Protein AF-A0A536EQY5-F1 (afdb_monomer)

Foldseek 3Di:
DDALVNLVVLLVVLVVVLVVLVVVLVVLVVVLVVDDDVSSVCCVVPVNVVSVVSNVVSVVSNVVSVVVNVVNVVD

Radius of gyration: 16.75 Å; Cα contacts (8 Å, |Δi|>4): 50; chains: 1; bounding box: 31×14×50 Å

Mean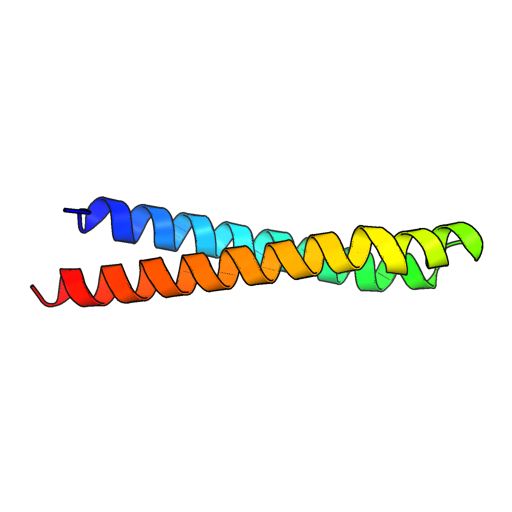 predicted aligned error: 3.21 Å

Solvent-accessible surface area (backbone atoms only — not comparable to full-atom values): 3982 Å² total; per-residue (Å²): 132,88,50,60,66,56,21,49,52,50,24,52,52,27,50,55,50,32,54,52,43,48,51,52,45,58,51,47,69,66,48,43,82,74,43,60,70,69,62,22,53,49,40,61,69,54,51,50,55,52,48,54,53,50,32,52,55,30,46,55,50,23,51,52,23,48,50,50,29,57,56,52,75,75,108

Nearest PDB structures (foldseek):
  4ilo-assembly1_A  TM=9.078E-01  e=3.324E+00  Chlamydia trachomatis L2/434/Bu
  4afl-assembly2_F  TM=8.098E-01  e=2.781E+00  Homo sapiens
  7tzb-assembly1_A  TM=4.344E-01  e=4.214E+00  Homo sapiens
  3na7-assembly1_A  TM=4.771E-01  e=7.630E+00  Helicobacter pylori NCTC 11638
  6ixe-assembly1_A  TM=4.298E-01  e=5.036E+00  Homo sapiens

Secondary structure (DSSP, 8-state):
---HHHHHHHHHHHHHHHHHHHHHHHHHHHHGGGS-HHHHHHIIIIIHHHHHHHHHHHHHHHHHHHHHHHHHTT-

pLDDT: mean 95.61, std 5.44, range [64.38, 98.62]

Sequence (75 aa):
MQSLEDARHWAAVYRHLVVLEQHLFDVLAKMIPNMPGEAQREAEQTNLPVIASQVERFRHRLDYWSNRQRELEKL

Structure (mmCIF, N/CA/C/O backbone):
data_AF-A0A536EQY5-F1
#
_entry.id   AF-A0A536EQY5-F1
#
loop_
_atom_site.group_PDB
_atom_site.id
_atom_site.type_symbol
_atom_site.label_atom_id
_atom_site.label_alt_id
_atom_site.label_comp_id
_atom_site.label_asym_id
_atom_site.label_entity_id
_atom_site.label_seq_id
_atom_site.pdbx_PDB_ins_code
_atom_site.Cartn_x
_atom_site.Cartn_y
_atom_site.Cartn_z
_atom_site.occupancy
_atom_site.B_iso_or_equiv
_atom_site.auth_seq_id
_atom_site.auth_comp_id
_atom_site.auth_asym_id
_atom_site.auth_atom_id
_atom_site.pdbx_PDB_model_num
ATOM 1 N N . MET A 1 1 ? -8.879 10.663 22.534 1.00 64.38 1 MET A N 1
ATOM 2 C CA . MET A 1 1 ? -9.133 9.220 22.326 1.00 64.38 1 MET A CA 1
ATOM 3 C C . MET A 1 1 ? -9.851 9.093 20.990 1.00 64.38 1 MET A C 1
ATOM 5 O O . MET A 1 1 ? -10.807 9.828 20.805 1.00 64.38 1 MET A O 1
ATOM 9 N N . GLN A 1 2 ? -9.356 8.297 20.039 1.00 81.44 2 GLN A N 1
ATOM 10 C CA . GLN A 1 2 ? -10.035 8.115 18.740 1.00 81.44 2 GLN A CA 1
ATOM 11 C C . GLN A 1 2 ? -11.341 7.331 18.940 1.00 81.44 2 GLN A C 1
ATOM 13 O O . GLN A 1 2 ? -11.329 6.366 19.714 1.00 81.44 2 GLN A O 1
ATOM 18 N N . SER A 1 3 ? -12.428 7.743 18.278 1.00 94.44 3 SER A N 1
ATOM 19 C CA . SER A 1 3 ? -13.750 7.116 18.414 1.00 94.44 3 SER A CA 1
ATOM 20 C C . SER A 1 3 ? -13.900 5.866 17.533 1.00 94.44 3 SER A C 1
ATOM 22 O O . SER A 1 3 ? -13.130 5.647 16.595 1.00 94.44 3 SER A O 1
ATOM 24 N N . LEU A 1 4 ? -14.905 5.030 17.825 1.00 95.44 4 LEU A N 1
ATOM 25 C CA . LEU A 1 4 ? -15.244 3.882 16.974 1.00 95.44 4 LEU A CA 1
ATOM 26 C C . LEU A 1 4 ? -15.708 4.329 15.577 1.00 95.44 4 LEU A C 1
ATOM 28 O O . LEU A 1 4 ? -15.429 3.655 14.586 1.00 95.44 4 LEU A O 1
ATOM 32 N N . GLU A 1 5 ? -16.387 5.474 15.493 1.00 96.94 5 GLU A N 1
ATOM 33 C CA . GLU A 1 5 ? -16.809 6.074 14.227 1.00 96.94 5 GLU A CA 1
ATOM 34 C C . GLU A 1 5 ? -15.601 6.474 13.373 1.00 96.94 5 GLU A C 1
ATOM 36 O O . GLU A 1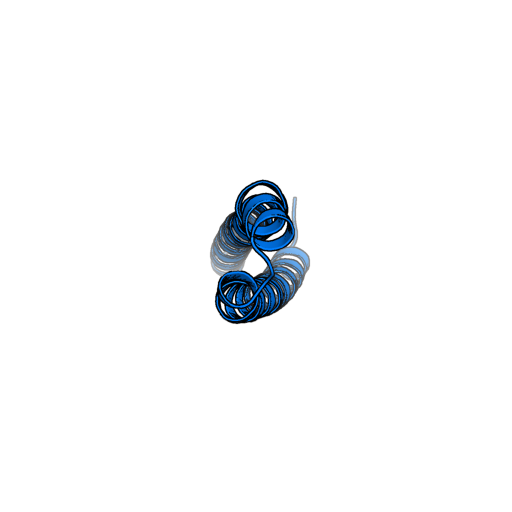 5 ? -15.528 6.074 12.210 1.00 96.94 5 GLU A O 1
ATOM 41 N N . ASP A 1 6 ? -14.606 7.143 13.968 1.00 96.94 6 ASP A N 1
ATOM 42 C CA . ASP A 1 6 ? -13.354 7.487 13.282 1.00 96.94 6 ASP A CA 1
ATOM 43 C C . ASP A 1 6 ? -12.656 6.232 12.753 1.00 96.94 6 ASP A C 1
ATOM 45 O O . ASP A 1 6 ? -12.219 6.191 11.602 1.00 96.94 6 ASP A O 1
ATOM 49 N N . ALA A 1 7 ? -12.570 5.183 13.579 1.00 97.56 7 ALA A N 1
ATOM 50 C CA . ALA A 1 7 ? -11.903 3.947 13.193 1.00 97.56 7 ALA A CA 1
ATOM 51 C C . ALA A 1 7 ? -12.591 3.263 12.003 1.00 97.56 7 ALA A C 1
ATOM 53 O O . ALA A 1 7 ? -11.914 2.842 11.063 1.00 97.56 7 ALA A O 1
ATOM 54 N N . ARG A 1 8 ? -13.928 3.211 12.000 1.00 97.88 8 ARG A N 1
ATOM 55 C CA . ARG A 1 8 ? -14.714 2.680 10.875 1.00 97.88 8 ARG A CA 1
ATOM 56 C C . ARG A 1 8 ? -14.559 3.530 9.621 1.00 97.88 8 ARG A C 1
ATOM 58 O O . ARG A 1 8 ? -14.347 2.981 8.539 1.00 97.88 8 ARG A O 1
ATOM 65 N N . HIS A 1 9 ? -14.638 4.852 9.766 1.00 98.00 9 HIS A N 1
A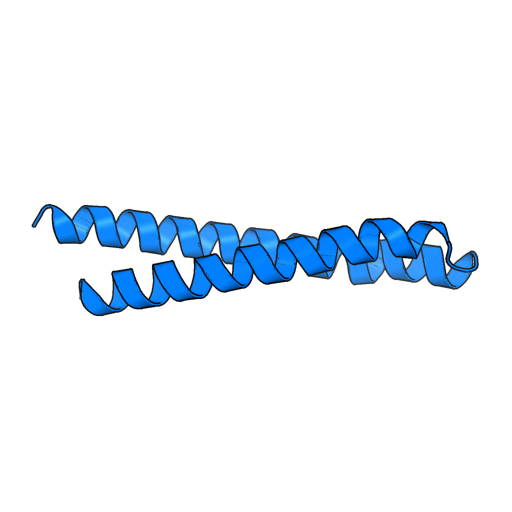TOM 66 C CA . HIS A 1 9 ? -14.496 5.789 8.659 1.00 98.00 9 HIS A CA 1
ATOM 67 C C . HIS A 1 9 ? -13.142 5.616 7.965 1.00 98.00 9 HIS A C 1
ATOM 69 O O . HIS A 1 9 ? -13.082 5.349 6.764 1.00 98.00 9 HIS A O 1
ATOM 75 N N . TRP A 1 10 ? -12.045 5.682 8.721 1.00 98.38 10 TRP A N 1
ATOM 76 C CA . TRP A 1 10 ? -10.708 5.592 8.144 1.00 98.38 10 TRP A CA 1
ATOM 77 C C . TRP A 1 10 ? -10.369 4.191 7.631 1.00 98.38 10 TRP A C 1
ATOM 79 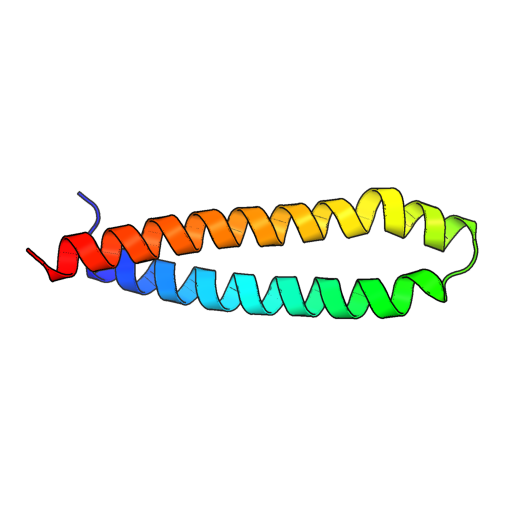O O . TRP A 1 10 ? -9.731 4.081 6.584 1.00 98.38 10 TRP A O 1
ATOM 89 N N . ALA A 1 11 ? -10.835 3.118 8.281 1.00 98.31 11 ALA A N 1
ATOM 90 C CA . ALA A 1 11 ? -10.684 1.765 7.743 1.00 98.31 11 ALA A CA 1
ATOM 91 C C . ALA A 1 11 ? -11.395 1.607 6.385 1.00 98.31 11 ALA A C 1
ATOM 93 O O . ALA A 1 11 ? -10.846 0.992 5.468 1.00 98.31 11 ALA A O 1
ATOM 94 N N . ALA A 1 12 ? -12.587 2.190 6.218 1.00 98.38 12 ALA A N 1
ATOM 95 C CA . ALA A 1 12 ? -13.289 2.193 4.936 1.00 98.38 12 ALA A CA 1
ATOM 96 C C . ALA A 1 12 ? -12.536 3.016 3.876 1.00 98.38 12 ALA A C 1
ATOM 98 O O . ALA A 1 12 ? -12.281 2.515 2.780 1.00 98.38 12 ALA A O 1
ATOM 99 N N . VAL A 1 13 ? -12.109 4.239 4.213 1.00 98.50 13 VAL A N 1
ATOM 100 C CA . VAL A 1 13 ? -11.352 5.119 3.304 1.00 98.50 13 VAL A CA 1
ATOM 101 C C . VAL A 1 13 ? -10.068 4.444 2.820 1.00 98.50 13 VAL A C 1
ATOM 103 O O . VAL A 1 13 ? -9.850 4.335 1.613 1.00 98.50 13 VAL A O 1
ATOM 106 N N . TYR A 1 14 ? -9.231 3.931 3.728 1.00 98.56 14 TYR A N 1
ATOM 107 C CA . TYR A 1 14 ? -7.969 3.303 3.329 1.00 98.56 14 TYR A CA 1
ATOM 108 C C . TYR A 1 14 ? -8.171 2.006 2.549 1.00 98.56 14 TYR A C 1
ATOM 110 O O . TYR A 1 14 ? -7.359 1.705 1.679 1.00 98.56 14 TYR A O 1
ATOM 118 N N . ARG A 1 15 ? -9.269 1.273 2.765 1.00 98.44 15 ARG A N 1
ATOM 119 C CA . ARG A 1 15 ? -9.612 0.119 1.924 1.00 98.44 15 ARG A CA 1
ATOM 120 C C . ARG A 1 15 ? -9.845 0.531 0.473 1.00 98.44 15 ARG A C 1
ATOM 122 O O . ARG A 1 15 ? -9.308 -0.113 -0.424 1.00 98.44 15 ARG A O 1
ATOM 129 N N . HIS A 1 16 ? -10.597 1.606 0.239 1.00 98.50 16 HIS A N 1
ATOM 130 C CA . HIS A 1 16 ? -10.806 2.127 -1.114 1.00 98.50 16 HIS A CA 1
ATOM 131 C C . HIS A 1 16 ? -9.500 2.621 -1.747 1.00 98.50 16 HIS A C 1
ATOM 133 O O . HIS A 1 16 ? -9.244 2.318 -2.910 1.00 98.50 16 HIS A O 1
ATOM 139 N N . LEU A 1 17 ? -8.652 3.315 -0.981 1.00 98.25 17 LEU A N 1
ATOM 140 C CA . LEU A 1 17 ? -7.364 3.809 -1.478 1.00 98.25 17 LEU A CA 1
ATOM 141 C C . LEU A 1 17 ? -6.389 2.677 -1.828 1.00 98.25 17 LEU A C 1
ATOM 143 O O . LEU A 1 17 ? -5.750 2.741 -2.871 1.00 98.25 17 LEU A O 1
ATOM 147 N N . VAL A 1 18 ? -6.311 1.614 -1.019 1.00 98.19 18 VAL A N 1
ATOM 148 C CA . VAL A 1 18 ? -5.485 0.436 -1.342 1.00 98.19 18 VAL A CA 1
ATOM 149 C C . VAL A 1 18 ? -5.938 -0.211 -2.652 1.00 98.19 18 VAL A C 1
ATOM 151 O O . VAL A 1 18 ? -5.098 -0.552 -3.480 1.00 98.19 18 VAL A O 1
ATOM 154 N N . VAL A 1 19 ? -7.251 -0.366 -2.859 1.00 97.62 19 VAL A N 1
ATOM 155 C CA . VAL A 1 19 ? -7.792 -0.947 -4.101 1.00 97.62 19 VAL A CA 1
ATOM 156 C C . VAL A 1 19 ? -7.479 -0.059 -5.307 1.00 97.62 19 VAL A C 1
ATOM 158 O O . VAL A 1 19 ? -7.046 -0.565 -6.340 1.00 97.62 19 VAL A O 1
ATOM 161 N N . LEU A 1 20 ? -7.666 1.257 -5.175 1.00 97.12 20 LEU A N 1
ATOM 162 C CA . LEU A 1 20 ? -7.360 2.217 -6.234 1.00 97.12 20 LEU A CA 1
ATOM 163 C C . LEU A 1 20 ? -5.879 2.170 -6.633 1.00 97.12 20 LEU A C 1
ATOM 165 O O . LEU A 1 20 ? -5.573 2.001 -7.812 1.00 97.12 20 LEU A O 1
ATOM 169 N N . GLU A 1 21 ? -4.969 2.286 -5.666 1.00 96.12 21 GLU A N 1
ATOM 170 C CA . GLU A 1 21 ? -3.526 2.306 -5.936 1.00 96.12 21 GLU A CA 1
ATOM 171 C C . GLU A 1 21 ? -3.023 0.968 -6.489 1.00 96.12 21 GLU A C 1
ATOM 173 O O . GLU A 1 21 ? -2.175 0.952 -7.380 1.00 96.12 21 GLU A O 1
ATOM 178 N N . GLN A 1 22 ? -3.572 -0.163 -6.029 1.00 96.38 22 GLN A N 1
ATOM 179 C CA . GLN A 1 22 ? -3.225 -1.468 -6.594 1.00 96.38 22 GLN A CA 1
ATOM 180 C C . GLN A 1 22 ? -3.655 -1.572 -8.063 1.00 96.38 22 GLN A C 1
ATOM 182 O O . GLN A 1 22 ? -2.881 -2.046 -8.890 1.00 96.38 22 GLN A O 1
ATOM 187 N N . HIS A 1 23 ? -4.843 -1.076 -8.424 1.00 96.94 23 HIS A N 1
ATOM 188 C CA . HIS A 1 23 ? -5.256 -1.034 -9.828 1.00 96.94 23 HIS A CA 1
ATOM 189 C C . HIS A 1 23 ? -4.353 -0.131 -10.675 1.00 96.94 23 HIS A C 1
ATOM 191 O O . HIS A 1 23 ? -4.007 -0.504 -11.796 1.00 96.94 23 HIS A O 1
ATOM 197 N N . LEU A 1 24 ? -3.949 1.035 -10.160 1.00 95.56 24 LEU A N 1
ATOM 198 C CA . LEU A 1 24 ? -3.003 1.912 -10.856 1.00 95.56 24 LEU A CA 1
ATOM 199 C C . LEU A 1 24 ? -1.657 1.214 -11.071 1.00 95.56 24 LEU A C 1
ATOM 201 O O . LEU A 1 24 ? -1.122 1.248 -12.180 1.00 95.56 24 LEU A O 1
ATOM 205 N N . PHE A 1 25 ? -1.148 0.531 -10.045 1.00 94.94 25 PHE A N 1
ATOM 206 C CA . PHE A 1 25 ? 0.069 -0.268 -10.142 1.00 94.94 25 PHE A CA 1
ATOM 207 C C . PHE A 1 25 ? -0.045 -1.344 -11.229 1.00 94.94 25 PHE A C 1
ATOM 209 O O . PHE A 1 25 ? 0.821 -1.435 -12.097 1.00 94.94 25 PHE A O 1
ATOM 216 N N . ASP A 1 26 ? -1.135 -2.113 -11.232 1.00 94.75 26 ASP A N 1
ATOM 217 C CA . ASP A 1 26 ? -1.345 -3.208 -12.183 1.00 94.75 26 ASP A CA 1
ATOM 218 C C . ASP A 1 26 ? -1.460 -2.709 -13.632 1.00 94.75 26 ASP A C 1
ATOM 220 O O . ASP A 1 26 ? -1.013 -3.381 -14.565 1.00 94.75 26 ASP A O 1
ATOM 224 N N . VAL A 1 27 ? -2.059 -1.532 -13.842 1.00 95.75 27 VAL A N 1
ATOM 225 C CA . VAL A 1 27 ? -2.124 -0.884 -15.161 1.00 95.75 27 VAL A CA 1
ATOM 226 C C . VAL A 1 27 ? -0.733 -0.434 -15.606 1.00 95.75 27 VAL A C 1
ATOM 228 O O . VAL A 1 27 ? -0.322 -0.750 -16.725 1.00 95.75 27 VAL A O 1
ATOM 231 N N . LEU A 1 28 ? 0.020 0.244 -14.736 1.00 93.94 28 LEU A N 1
ATOM 232 C CA . LEU A 1 28 ? 1.377 0.699 -15.049 1.00 93.94 28 LEU A CA 1
ATOM 233 C C . LEU A 1 28 ? 2.313 -0.472 -15.354 1.00 93.94 28 LEU A C 1
ATOM 235 O O . LEU A 1 28 ? 3.023 -0.431 -16.356 1.00 93.94 28 LEU A O 1
ATOM 239 N N . ALA A 1 29 ? 2.253 -1.546 -14.566 1.00 92.00 29 ALA A N 1
ATOM 240 C CA . ALA A 1 29 ? 3.056 -2.748 -14.773 1.00 92.00 29 ALA A CA 1
ATOM 241 C C . ALA A 1 29 ? 2.814 -3.404 -16.148 1.00 92.00 29 ALA A C 1
ATOM 243 O O . ALA A 1 29 ? 3.720 -4.023 -16.702 1.00 92.00 29 ALA A O 1
ATOM 244 N N . LYS A 1 30 ? 1.615 -3.248 -16.729 1.00 95.69 30 LYS A N 1
ATOM 245 C CA . LYS A 1 30 ? 1.287 -3.730 -18.085 1.00 95.69 30 LYS A CA 1
ATOM 246 C C . LYS A 1 30 ? 1.710 -2.757 -19.186 1.00 95.69 30 LYS A C 1
ATOM 248 O O . LYS A 1 30 ? 2.019 -3.184 -20.296 1.00 95.69 30 LYS A O 1
ATOM 253 N N . MET A 1 31 ? 1.686 -1.455 -18.911 1.00 96.44 31 MET A N 1
ATOM 254 C CA . MET A 1 31 ? 1.996 -0.419 -19.899 1.00 96.44 31 MET A CA 1
ATOM 255 C C . MET A 1 31 ? 3.496 -0.189 -20.074 1.00 96.44 31 MET A C 1
ATOM 257 O O . MET A 1 31 ? 3.961 -0.057 -21.203 1.00 96.44 31 MET A O 1
ATOM 261 N N . ILE A 1 32 ? 4.241 -0.143 -18.970 1.00 96.81 32 ILE A N 1
ATOM 262 C CA . ILE A 1 32 ? 5.662 0.225 -18.941 1.00 96.81 32 ILE A CA 1
ATOM 263 C C . ILE A 1 32 ? 6.538 -0.649 -19.853 1.00 96.81 32 ILE A C 1
ATOM 265 O O . ILE A 1 32 ? 7.323 -0.073 -20.604 1.00 96.81 32 ILE A O 1
ATOM 269 N N . PRO A 1 33 ? 6.367 -1.986 -19.914 1.00 96.50 33 PRO A N 1
ATOM 270 C CA . PRO A 1 33 ? 7.163 -2.828 -20.811 1.00 96.50 33 PRO A CA 1
ATOM 271 C C . PRO A 1 33 ? 7.008 -2.505 -22.305 1.00 96.50 33 PRO A C 1
ATOM 273 O O . PRO A 1 33 ? 7.835 -2.921 -23.108 1.00 96.50 33 PRO A O 1
ATOM 276 N N . ASN A 1 34 ? 5.947 -1.787 -22.690 1.00 97.00 34 ASN A N 1
ATOM 277 C CA . ASN A 1 34 ? 5.672 -1.407 -24.077 1.00 97.00 34 ASN A CA 1
ATOM 278 C C . ASN A 1 34 ? 6.141 0.022 -24.412 1.00 97.00 34 ASN A C 1
ATOM 280 O O . ASN A 1 34 ? 5.875 0.515 -25.509 1.00 97.00 34 ASN A O 1
ATOM 284 N N . MET A 1 35 ? 6.798 0.715 -23.477 1.00 97.69 35 MET A N 1
ATOM 285 C CA . MET A 1 35 ? 7.305 2.069 -23.697 1.00 97.69 35 MET A CA 1
ATOM 286 C C . MET A 1 35 ? 8.646 2.068 -24.455 1.00 97.69 35 MET A C 1
ATOM 288 O O . MET A 1 35 ? 9.422 1.118 -24.352 1.00 97.69 35 MET A O 1
ATOM 292 N N . PRO A 1 36 ? 8.975 3.146 -25.193 1.00 97.50 36 PRO A N 1
ATOM 293 C CA . PRO A 1 36 ? 10.300 3.318 -25.789 1.00 97.50 36 PRO A CA 1
ATOM 294 C C . PRO A 1 36 ? 11.403 3.357 -24.720 1.00 97.50 36 PRO A C 1
ATOM 296 O O . PRO A 1 36 ? 11.197 3.903 -23.641 1.00 97.50 36 PRO A O 1
ATOM 299 N N . GLY A 1 37 ? 12.594 2.835 -25.031 1.00 96.25 37 GLY A N 1
ATOM 300 C CA . GLY A 1 37 ? 13.607 2.455 -24.034 1.00 96.25 37 GLY A CA 1
ATOM 301 C C . GLY A 1 37 ? 13.946 3.474 -22.934 1.00 96.25 37 GLY A C 1
ATOM 302 O O . GLY A 1 37 ? 14.034 3.084 -21.775 1.00 96.25 37 GLY A O 1
ATOM 303 N N . GLU A 1 38 ? 14.140 4.761 -23.245 1.00 97.88 38 GLU A N 1
ATOM 304 C CA . GLU A 1 38 ? 14.390 5.775 -22.199 1.00 97.88 38 GLU A CA 1
ATOM 305 C C . GLU A 1 38 ? 13.157 6.047 -21.334 1.00 97.88 38 GLU A C 1
ATOM 307 O O . GLU A 1 38 ? 13.279 6.120 -20.115 1.00 97.88 38 GLU A O 1
ATOM 312 N N . AL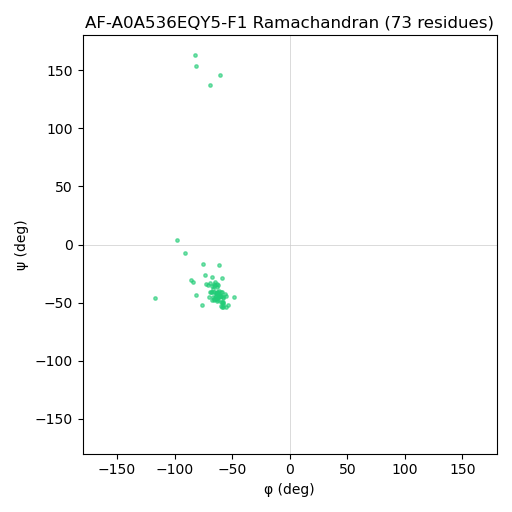A A 1 39 ? 11.972 6.116 -21.942 1.00 97.44 39 ALA A N 1
ATOM 313 C CA . ALA A 1 39 ? 10.718 6.312 -21.222 1.00 97.44 39 ALA A CA 1
ATOM 314 C C . ALA A 1 39 ? 10.374 5.110 -20.329 1.00 97.44 39 ALA A C 1
ATOM 316 O O . ALA A 1 39 ? 9.920 5.300 -19.204 1.00 97.44 39 ALA A O 1
ATOM 317 N N . GLN A 1 40 ? 10.637 3.884 -20.799 1.00 98.25 40 GLN A N 1
ATOM 318 C CA . GLN A 1 40 ? 10.501 2.677 -19.983 1.00 98.25 40 GLN A CA 1
ATOM 319 C C . GLN A 1 40 ? 11.404 2.753 -18.747 1.00 98.25 40 GLN A C 1
ATOM 321 O O . GLN A 1 40 ? 10.918 2.600 -17.630 1.00 98.25 40 GLN A O 1
ATOM 326 N N . ARG A 1 41 ? 12.707 3.012 -18.940 1.00 97.88 41 ARG A N 1
ATOM 327 C CA . ARG A 1 41 ? 13.675 3.068 -17.834 1.00 97.88 41 ARG A CA 1
ATOM 328 C C . ARG A 1 41 ? 13.310 4.129 -16.805 1.00 97.88 41 ARG A C 1
ATOM 330 O O . ARG A 1 41 ? 13.357 3.845 -15.614 1.00 97.88 41 ARG A O 1
ATOM 337 N N . GLU A 1 42 ? 12.929 5.318 -17.263 1.00 97.75 42 GLU A N 1
ATOM 338 C CA . GLU A 1 42 ? 12.481 6.393 -16.378 1.00 97.75 42 GLU A CA 1
ATOM 339 C C . GLU A 1 42 ? 11.255 5.950 -15.565 1.00 97.75 42 GLU A C 1
ATOM 341 O O . GLU A 1 42 ? 11.270 6.011 -14.338 1.00 97.75 42 GLU A O 1
ATOM 346 N N . ALA A 1 43 ? 10.232 5.388 -16.220 1.00 97.00 43 ALA A N 1
ATOM 347 C CA . ALA A 1 43 ? 9.016 4.937 -15.545 1.00 97.00 43 ALA A CA 1
ATOM 348 C C . ALA A 1 43 ? 9.263 3.797 -14.533 1.00 97.00 43 ALA A C 1
ATOM 350 O O . ALA A 1 43 ? 8.638 3.763 -13.469 1.00 97.00 43 ALA A O 1
ATOM 351 N N . GLU A 1 44 ? 10.177 2.872 -14.833 1.00 96.62 44 GLU A N 1
ATOM 352 C CA . GLU A 1 44 ? 10.579 1.802 -13.912 1.00 96.62 44 GLU A CA 1
ATOM 353 C C . GLU A 1 44 ? 11.327 2.337 -12.686 1.00 96.62 44 GLU A C 1
ATOM 355 O O . GLU A 1 44 ? 11.161 1.810 -11.586 1.00 96.62 44 GLU A O 1
ATOM 360 N N . GLN A 1 45 ? 12.137 3.383 -12.858 1.00 96.69 45 GLN A N 1
ATOM 361 C CA . GLN A 1 45 ? 12.989 3.929 -11.802 1.00 96.69 45 GLN A CA 1
ATOM 362 C C . GLN A 1 45 ? 12.278 4.954 -10.918 1.00 96.69 45 GLN A C 1
ATOM 364 O O . GLN A 1 45 ? 12.609 5.058 -9.736 1.00 96.69 45 GLN A O 1
ATOM 369 N N . THR A 1 46 ? 11.310 5.702 -11.453 1.00 94.75 46 THR A N 1
ATOM 370 C CA . THR A 1 46 ? 10.693 6.821 -10.725 1.00 94.75 46 THR A CA 1
ATOM 371 C C . THR A 1 46 ? 9.204 6.616 -10.471 1.00 94.75 46 THR A C 1
ATOM 373 O O . THR A 1 46 ? 8.757 6.770 -9.333 1.00 94.75 46 THR A O 1
ATOM 376 N N . ASN A 1 47 ? 8.422 6.189 -11.464 1.00 94.75 47 ASN A N 1
ATOM 377 C CA . ASN A 1 47 ? 6.975 6.023 -11.300 1.00 94.75 47 ASN A CA 1
ATOM 378 C C . ASN A 1 47 ? 6.604 4.758 -10.509 1.00 94.75 47 ASN A C 1
ATOM 380 O O . ASN A 1 47 ? 5.847 4.852 -9.537 1.00 94.75 47 ASN A O 1
ATOM 384 N N . LEU A 1 48 ? 7.120 3.579 -10.892 1.00 92.75 48 LEU A N 1
ATOM 385 C CA . LEU A 1 48 ? 6.765 2.314 -10.224 1.00 92.75 48 LEU A CA 1
ATOM 386 C C . LEU A 1 48 ? 7.080 2.314 -8.720 1.00 92.75 48 LEU A C 1
ATOM 388 O O . LEU A 1 48 ? 6.194 1.940 -7.943 1.00 92.75 48 LEU A O 1
ATOM 392 N N . PRO A 1 49 ? 8.264 2.765 -8.259 1.00 94.31 49 PRO A N 1
ATOM 393 C CA . PRO A 1 49 ? 8.579 2.765 -6.833 1.00 94.31 49 PRO A CA 1
ATOM 394 C C . PRO A 1 49 ? 7.691 3.725 -6.041 1.00 94.31 49 PRO A C 1
ATOM 396 O O . PRO A 1 49 ? 7.313 3.428 -4.906 1.00 94.31 49 PRO A O 1
ATOM 399 N N . VAL A 1 50 ? 7.304 4.860 -6.635 1.00 94.94 50 VAL A N 1
ATOM 400 C CA . VAL A 1 50 ? 6.404 5.821 -5.990 1.00 94.94 50 VAL A CA 1
ATOM 401 C C . VAL A 1 50 ? 5.037 5.192 -5.742 1.00 94.94 50 VAL A C 1
ATOM 403 O O . VAL A 1 50 ? 4.561 5.258 -4.606 1.00 94.94 50 VAL A O 1
ATOM 406 N N . ILE A 1 51 ? 4.438 4.541 -6.743 1.00 94.50 51 ILE A N 1
ATOM 407 C CA . ILE A 1 51 ? 3.131 3.884 -6.590 1.00 94.50 51 ILE A CA 1
ATOM 408 C C . ILE A 1 51 ? 3.221 2.699 -5.627 1.00 94.50 51 ILE A C 1
ATOM 410 O O . ILE A 1 51 ? 2.422 2.615 -4.697 1.00 94.50 51 ILE A O 1
ATOM 414 N N . ALA A 1 52 ? 4.243 1.846 -5.750 1.00 93.19 52 ALA A N 1
ATOM 415 C CA . ALA A 1 52 ? 4.459 0.748 -4.806 1.00 93.19 52 ALA A CA 1
ATOM 416 C C . ALA A 1 52 ? 4.556 1.258 -3.355 1.00 93.19 52 ALA A C 1
ATOM 418 O O . ALA A 1 52 ? 3.897 0.739 -2.455 1.00 93.19 52 ALA A O 1
ATOM 419 N N . SER A 1 53 ? 5.302 2.344 -3.126 1.00 96.00 53 SER A N 1
ATOM 420 C CA . SER A 1 53 ? 5.413 2.950 -1.797 1.00 96.00 53 SER A CA 1
ATOM 421 C C . SER A 1 53 ? 4.085 3.528 -1.284 1.00 96.00 53 SER A C 1
ATOM 423 O O . SER A 1 53 ? 3.849 3.533 -0.076 1.00 96.00 53 SER A O 1
ATOM 425 N N . GLN A 1 54 ? 3.217 4.028 -2.171 1.00 96.19 54 GLN A N 1
ATOM 426 C CA . GLN A 1 54 ? 1.890 4.535 -1.805 1.00 96.19 54 GLN A CA 1
ATOM 427 C C . GLN A 1 54 ? 0.954 3.400 -1.395 1.00 96.19 54 GLN A C 1
ATOM 429 O O . GLN A 1 54 ? 0.329 3.501 -0.336 1.00 96.19 54 GLN A O 1
ATOM 434 N N . VAL A 1 55 ? 0.935 2.302 -2.161 1.00 96.00 55 VAL A N 1
ATOM 435 C CA . VAL A 1 55 ? 0.179 1.085 -1.826 1.00 96.00 55 VAL A CA 1
ATOM 436 C C . VAL A 1 55 ? 0.550 0.600 -0.425 1.00 96.00 55 VAL A C 1
ATOM 438 O O . VAL A 1 55 ? -0.330 0.439 0.421 1.00 96.00 55 VAL A O 1
ATOM 441 N N . GLU A 1 56 ? 1.845 0.441 -0.139 1.00 97.31 56 GLU A N 1
ATOM 442 C CA . GLU A 1 56 ? 2.308 -0.038 1.170 1.00 97.31 56 GLU A CA 1
ATOM 443 C C . GLU A 1 56 ? 1.951 0.926 2.308 1.00 97.31 56 GLU A C 1
ATOM 445 O O . GLU A 1 56 ? 1.459 0.509 3.359 1.00 97.31 56 GLU A O 1
ATOM 450 N N . ARG A 1 57 ? 2.093 2.243 2.099 1.00 98.12 57 ARG A N 1
ATOM 451 C CA . ARG A 1 57 ? 1.668 3.234 3.101 1.00 98.12 57 ARG A CA 1
ATOM 452 C C . ARG A 1 57 ? 0.175 3.137 3.410 1.00 98.12 57 ARG A C 1
ATOM 454 O O . ARG A 1 57 ? -0.203 3.253 4.577 1.00 98.12 57 ARG A O 1
ATOM 461 N N . PHE A 1 58 ? -0.678 2.940 2.407 1.00 98.31 58 PHE A N 1
ATOM 462 C CA . PHE A 1 58 ? -2.113 2.788 2.641 1.00 98.31 58 PHE A CA 1
ATOM 463 C C . PHE A 1 58 ? -2.469 1.442 3.269 1.00 98.31 58 PHE A C 1
ATOM 465 O O . PHE A 1 58 ? -3.344 1.425 4.134 1.00 98.31 58 PHE A O 1
ATOM 472 N N . ARG A 1 59 ? -1.760 0.354 2.940 1.00 98.25 59 ARG A N 1
ATOM 473 C CA . ARG A 1 59 ? -1.901 -0.943 3.627 1.00 98.25 59 ARG A CA 1
ATOM 474 C C . ARG A 1 59 ? -1.596 -0.819 5.116 1.00 98.25 59 ARG A C 1
ATOM 476 O O . ARG A 1 59 ? -2.438 -1.169 5.934 1.00 98.25 59 ARG A O 1
ATOM 483 N N . HIS A 1 60 ? -0.473 -0.199 5.478 1.00 98.50 60 HIS A N 1
ATOM 484 C CA . HIS A 1 60 ? -0.131 0.033 6.883 1.00 98.50 60 HIS A CA 1
ATOM 485 C C . HIS A 1 60 ? -1.189 0.854 7.631 1.00 98.50 60 HIS A C 1
ATOM 487 O O . HIS A 1 60 ? -1.528 0.550 8.776 1.00 98.50 60 HIS A O 1
ATOM 493 N N . ARG A 1 61 ? -1.738 1.895 6.993 1.00 98.50 61 ARG A N 1
ATOM 494 C CA . ARG A 1 61 ? -2.810 2.697 7.599 1.00 98.50 61 ARG A CA 1
ATOM 495 C C . ARG A 1 61 ? -4.113 1.911 7.722 1.00 98.50 61 ARG A C 1
ATOM 497 O O . ARG A 1 61 ? -4.771 2.014 8.754 1.00 98.50 61 ARG A O 1
ATOM 504 N N . LEU A 1 62 ? -4.471 1.115 6.718 1.00 98.62 62 LEU A N 1
ATOM 505 C CA . LEU A 1 62 ? -5.633 0.231 6.772 1.00 98.62 62 LEU A CA 1
ATOM 506 C C . LEU A 1 62 ? -5.510 -0.778 7.916 1.00 98.62 62 LEU A C 1
ATOM 508 O O . LEU A 1 62 ? -6.474 -0.964 8.658 1.00 98.62 62 LEU A O 1
ATOM 512 N N . ASP A 1 63 ? -4.341 -1.388 8.086 1.00 98.50 63 ASP A N 1
ATOM 513 C CA . ASP A 1 63 ? -4.085 -2.347 9.160 1.00 98.50 63 ASP A CA 1
ATOM 514 C C . ASP A 1 63 ? -4.220 -1.692 10.531 1.00 98.50 63 ASP A C 1
ATOM 516 O O . ASP A 1 63 ? -4.913 -2.220 11.404 1.00 98.50 63 ASP A O 1
ATOM 520 N N . TYR A 1 64 ? -3.627 -0.507 10.705 1.00 98.12 64 TYR A N 1
ATOM 521 C CA . TYR A 1 64 ? -3.769 0.278 11.929 1.00 98.12 64 TYR A CA 1
ATOM 522 C C . TYR A 1 64 ? -5.241 0.547 12.264 1.00 98.12 64 TYR A C 1
ATOM 524 O O . TYR A 1 64 ? -5.697 0.213 13.358 1.00 98.12 64 TYR A O 1
ATOM 532 N N . TRP A 1 65 ? -6.010 1.099 11.321 1.00 98.31 65 TRP A N 1
ATOM 533 C CA . TRP A 1 65 ? -7.410 1.452 11.569 1.00 98.31 65 TRP A CA 1
ATOM 534 C C . TRP A 1 65 ? -8.310 0.228 11.733 1.00 98.31 65 TRP A C 1
ATOM 536 O O . TRP A 1 65 ? -9.215 0.245 12.563 1.00 98.31 65 TRP A O 1
ATOM 546 N N . SER A 1 66 ? -8.021 -0.865 11.027 1.00 97.94 66 SER A N 1
ATOM 547 C CA . SER A 1 66 ? -8.735 -2.136 11.189 1.00 97.94 66 SER A CA 1
ATOM 548 C C . SER A 1 66 ? -8.470 -2.768 12.557 1.00 97.94 66 SER A C 1
ATOM 550 O O . SER A 1 66 ? -9.390 -3.293 13.182 1.00 97.94 66 SER A O 1
ATOM 552 N N . ASN A 1 67 ? -7.226 -2.713 13.046 1.00 97.56 67 ASN A N 1
ATOM 553 C CA . ASN A 1 67 ? -6.888 -3.127 14.408 1.00 97.56 67 ASN A CA 1
ATOM 554 C C . ASN A 1 67 ? -7.620 -2.256 15.428 1.00 97.56 67 ASN A C 1
ATOM 556 O O . ASN A 1 67 ? -8.282 -2.783 16.321 1.00 97.56 67 ASN A O 1
ATOM 560 N N . ARG A 1 68 ? -7.582 -0.933 15.239 1.00 97.12 68 ARG A N 1
ATOM 561 C CA . ARG A 1 68 ? -8.225 0.014 16.147 1.00 97.12 68 ARG A CA 1
ATOM 562 C C . ARG A 1 68 ? -9.740 -0.162 16.207 1.00 97.12 68 ARG A C 1
ATOM 564 O O . ARG A 1 68 ? -10.312 -0.117 17.291 1.00 97.12 68 ARG A O 1
ATOM 571 N N . GLN A 1 69 ? -10.382 -0.405 15.066 1.00 97.12 69 GLN A N 1
ATOM 572 C CA . GLN A 1 69 ? -11.805 -0.726 15.004 1.00 97.12 69 GLN A CA 1
ATOM 573 C C . GLN A 1 69 ? -12.109 -1.978 15.838 1.00 97.12 69 GLN A C 1
ATOM 575 O O . GLN A 1 69 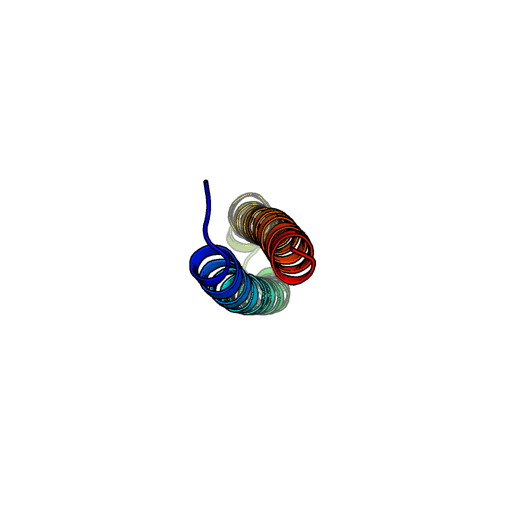? -12.982 -1.933 16.697 1.00 97.12 69 GLN A O 1
ATOM 580 N N . ARG A 1 70 ? -11.351 -3.068 15.647 1.00 96.69 70 ARG A N 1
ATOM 581 C CA . ARG A 1 70 ? -11.544 -4.317 16.405 1.00 96.69 70 ARG A CA 1
ATOM 582 C C . ARG A 1 70 ? -11.331 -4.156 17.908 1.00 96.69 70 ARG A C 1
ATOM 584 O O . ARG A 1 70 ? -11.983 -4.850 18.678 1.00 96.69 70 ARG A O 1
ATOM 591 N N . GLU A 1 71 ? -10.396 -3.310 18.331 1.00 96.25 71 GLU A N 1
ATOM 592 C CA . GLU A 1 71 ? -10.189 -2.999 19.750 1.00 96.25 71 GLU A CA 1
ATOM 593 C C . GLU A 1 71 ? -11.395 -2.270 20.340 1.00 96.25 71 GLU A C 1
ATOM 595 O O . GLU A 1 71 ? -11.870 -2.638 2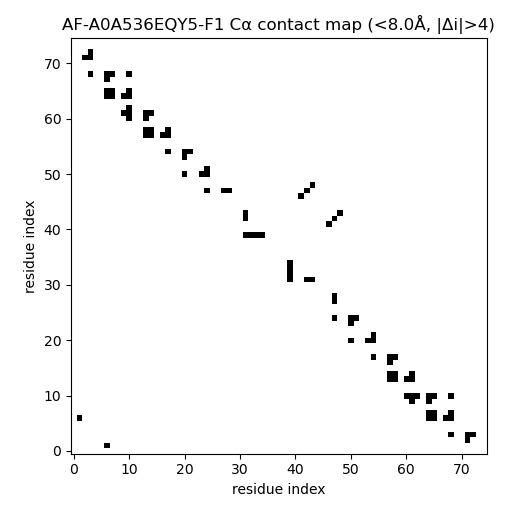1.408 1.00 96.25 71 GLU A O 1
ATOM 600 N N . LEU A 1 72 ? -11.896 -1.257 19.631 1.00 94.94 72 LEU A N 1
ATOM 601 C CA . LEU A 1 72 ? -13.003 -0.418 20.083 1.00 94.94 72 LEU A CA 1
ATOM 602 C C . LEU A 1 72 ? -14.365 -1.122 20.017 1.00 94.94 72 LEU A C 1
ATOM 604 O O . LEU A 1 72 ? -15.246 -0.766 20.783 1.00 94.94 72 LEU A O 1
ATOM 608 N N . GLU A 1 73 ? -14.547 -2.109 19.135 1.00 93.88 73 GLU A N 1
ATOM 609 C CA . GLU A 1 73 ? -15.764 -2.942 19.076 1.00 93.88 73 GLU A CA 1
ATOM 610 C C . GLU A 1 73 ? -15.845 -3.982 20.201 1.00 93.88 73 GLU A C 1
ATOM 612 O O . GLU A 1 73 ? -16.911 -4.547 20.434 1.00 93.88 73 GLU A O 1
ATOM 617 N N . LYS A 1 74 ? -14.724 -4.268 20.874 1.00 87.25 74 LYS A N 1
ATOM 618 C CA . LYS A 1 74 ? -14.660 -5.186 22.023 1.00 87.25 74 LYS A CA 1
ATOM 619 C C . LYS A 1 74 ? -14.855 -4.481 23.371 1.00 87.25 74 LYS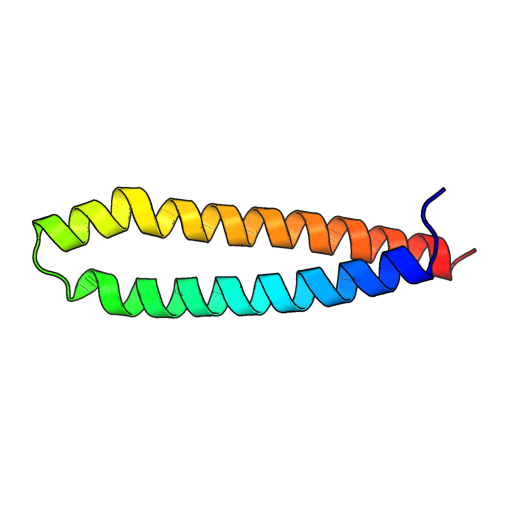 A C 1
ATOM 621 O O . LYS A 1 74 ? -14.891 -5.174 24.388 1.00 87.25 74 LYS A O 1
ATOM 626 N N . LEU A 1 75 ? -14.907 -3.147 23.375 1.00 69.06 75 LEU A N 1
ATOM 627 C CA . LEU A 1 75 ? -15.166 -2.292 24.539 1.00 69.06 75 LEU A CA 1
ATOM 628 C C . LEU A 1 75 ? -16.657 -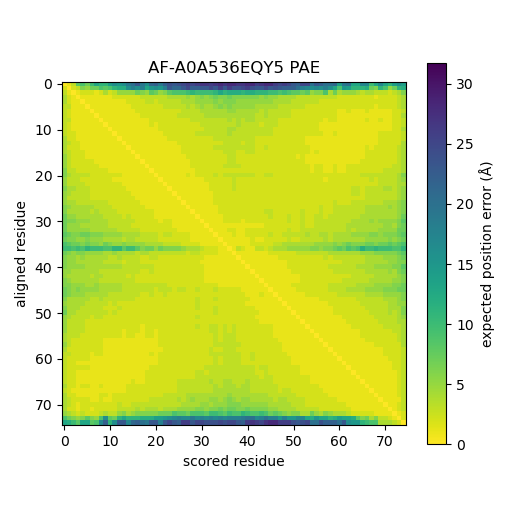1.958 24.624 1.00 69.06 75 LEU A C 1
ATOM 630 O O . LEU A 1 75 ? -17.149 -1.878 25.769 1.00 69.06 75 LEU A O 1
#